Protein AF-D3AUX4-F1 (afdb_monomer_lite)

Radius of gyration: 23.02 Å; chains: 1; bounding box: 60×46×46 Å

Secondary structure (DSSP, 8-state):
----TTSTTS-HHHHHHHHHHHHHHHHGGGS-----TT--HHHHHHHHHHHHHH-S-EE----HHHHHHTT--SSSHHHHHHHHHHHHHH----HHHHTT---SSHHHHHHHHHHHHIIIIIS-PPPHHHHHHHHHHTTS-EE-

Structure (mmCIF, N/CA/C/O backbone):
data_AF-D3AUX4-F1
#
_entry.id   AF-D3AUX4-F1
#
loop_
_atom_site.group_PDB
_atom_site.id
_atom_site.type_symbol
_atom_site.label_atom_id
_atom_site.label_alt_id
_atom_site.label_comp_id
_atom_site.label_asym_id
_atom_site.label_entity_id
_atom_site.label_seq_id
_atom_site.pdbx_PDB_ins_code
_atom_site.Cartn_x
_atom_site.Cartn_y
_atom_site.Cartn_z
_atom_site.occupancy
_atom_site.B_iso_or_equiv
_atom_site.auth_seq_id
_atom_site.auth_comp_id
_atom_site.auth_asym_id
_atom_site.auth_atom_id
_atom_site.pdbx_PDB_model_num
ATOM 1 N N . MET A 1 1 ? 23.039 -23.374 -16.461 1.00 44.47 1 MET A N 1
ATOM 2 C CA . MET A 1 1 ? 23.792 -24.455 -15.786 1.00 44.47 1 MET A CA 1
ATOM 3 C C . MET A 1 1 ? 24.933 -24.906 -16.696 1.00 44.47 1 MET A C 1
ATOM 5 O O . MET A 1 1 ? 24.665 -25.596 -17.667 1.00 44.47 1 MET A O 1
ATOM 9 N N . ARG A 1 2 ? 26.161 -24.431 -16.438 1.00 31.84 2 ARG A N 1
ATOM 10 C CA . ARG A 1 2 ? 27.471 -25.007 -16.825 1.00 31.84 2 ARG A CA 1
ATOM 11 C C . ARG A 1 2 ? 28.546 -24.001 -16.405 1.00 31.84 2 ARG A C 1
ATOM 13 O O . ARG A 1 2 ? 28.785 -23.019 -17.094 1.00 31.84 2 ARG A O 1
ATOM 20 N N . ILE A 1 3 ? 29.119 -24.210 -15.224 1.00 37.72 3 ILE A N 1
ATOM 21 C CA . ILE A 1 3 ? 30.276 -23.448 -14.742 1.00 37.72 3 ILE A CA 1
ATOM 22 C C . ILE A 1 3 ? 31.496 -24.012 -15.489 1.00 37.72 3 ILE A C 1
ATOM 24 O O . ILE A 1 3 ? 31.697 -25.229 -15.436 1.00 37.72 3 ILE A O 1
ATOM 28 N N . PRO A 1 4 ? 32.283 -23.200 -16.218 1.00 35.44 4 PRO A N 1
ATOM 29 C CA . PRO A 1 4 ? 33.513 -23.685 -16.823 1.00 35.44 4 PRO A CA 1
ATOM 30 C C . PRO A 1 4 ? 34.485 -24.098 -15.712 1.00 35.44 4 PRO A C 1
ATOM 32 O O . PRO A 1 4 ? 34.673 -23.384 -14.727 1.00 35.44 4 PRO A O 1
ATOM 35 N N . LEU A 1 5 ? 35.083 -25.278 -15.876 1.00 38.16 5 LEU A N 1
ATOM 36 C CA . LEU A 1 5 ? 35.904 -26.015 -14.906 1.00 38.16 5 LEU A CA 1
ATOM 37 C C . LEU A 1 5 ? 37.248 -25.338 -14.534 1.00 38.16 5 LEU A C 1
ATOM 39 O O . LEU A 1 5 ? 38.189 -26.014 -14.136 1.00 38.16 5 LEU A O 1
ATOM 43 N N . PHE A 1 6 ? 37.369 -24.015 -14.667 1.00 36.25 6 PHE A N 1
ATOM 44 C CA . PHE A 1 6 ? 38.632 -23.287 -14.499 1.00 36.25 6 PHE A CA 1
ATOM 45 C C . PHE A 1 6 ? 38.825 -22.650 -13.110 1.00 36.25 6 PHE A C 1
ATOM 47 O O . PHE A 1 6 ? 39.925 -22.214 -12.786 1.00 36.25 6 PHE A O 1
ATOM 54 N N . CYS A 1 7 ? 37.800 -22.626 -12.248 1.00 39.03 7 CYS A N 1
ATOM 55 C CA . CYS A 1 7 ? 37.866 -21.921 -10.954 1.00 39.03 7 CYS A CA 1
ATOM 56 C C . CYS A 1 7 ? 38.275 -22.780 -9.738 1.00 39.03 7 CYS A C 1
ATOM 58 O O . CYS A 1 7 ? 38.400 -22.247 -8.633 1.00 39.03 7 CYS A O 1
ATOM 60 N N . ALA A 1 8 ? 38.496 -24.088 -9.901 1.00 41.88 8 ALA A N 1
ATOM 61 C CA . ALA A 1 8 ? 38.708 -25.010 -8.776 1.00 41.88 8 ALA A CA 1
ATOM 62 C C . ALA A 1 8 ? 40.117 -24.966 -8.137 1.00 41.88 8 ALA A C 1
ATOM 64 O O . ALA A 1 8 ? 40.323 -25.604 -7.110 1.00 41.88 8 ALA A O 1
ATOM 65 N N . PHE A 1 9 ? 41.072 -24.212 -8.699 1.00 42.97 9 PHE A N 1
ATOM 66 C CA . PHE A 1 9 ? 42.478 -24.214 -8.251 1.00 42.97 9 PHE A CA 1
ATOM 67 C C . PHE A 1 9 ? 43.021 -22.850 -7.794 1.00 42.97 9 PHE A C 1
ATOM 69 O O . PHE A 1 9 ? 44.218 -22.710 -7.548 1.00 42.97 9 PHE A O 1
ATOM 76 N N . LEU A 1 10 ? 42.167 -21.832 -7.649 1.00 42.53 10 LEU A N 1
ATOM 77 C CA . LEU A 1 10 ? 42.595 -20.527 -7.138 1.00 42.53 10 LEU A CA 1
ATOM 78 C C . LEU A 1 10 ? 42.641 -20.524 -5.597 1.00 42.53 10 LEU A C 1
ATOM 80 O O . LEU A 1 10 ? 41.697 -21.001 -4.965 1.00 42.53 10 LEU A O 1
ATOM 84 N N . PRO A 1 11 ? 43.695 -19.960 -4.971 1.00 45.06 11 PRO A N 1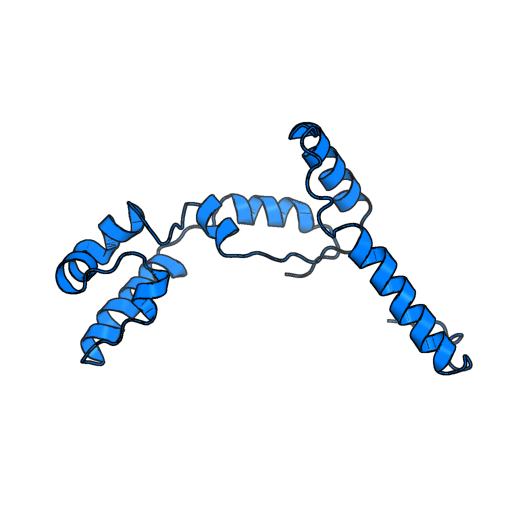
ATOM 85 C CA . PRO A 1 11 ? 43.792 -19.831 -3.517 1.00 45.06 11 PRO A CA 1
ATOM 86 C C . PRO A 1 11 ? 42.549 -19.150 -2.929 1.00 45.06 11 PRO A C 1
ATOM 88 O O . PRO A 1 11 ? 42.049 -18.184 -3.505 1.00 45.06 11 PRO A O 1
ATOM 91 N N . TRP A 1 12 ? 42.089 -19.579 -1.747 1.00 37.62 12 TRP A N 1
ATOM 92 C CA . TRP A 1 12 ? 40.846 -19.088 -1.117 1.00 37.62 12 TRP A CA 1
ATOM 93 C C . TRP A 1 12 ? 40.753 -17.546 -1.031 1.00 37.62 12 TRP A C 1
ATOM 95 O O . TRP A 1 12 ? 39.674 -16.965 -1.150 1.00 37.62 12 TRP A O 1
ATOM 105 N N . ARG A 1 13 ? 41.899 -16.861 -0.897 1.00 40.50 13 ARG A N 1
ATOM 106 C CA . ARG A 1 13 ? 42.001 -15.390 -0.894 1.00 40.50 13 ARG A CA 1
ATOM 107 C C . ARG A 1 13 ? 41.617 -14.745 -2.235 1.00 40.50 13 ARG A C 1
ATOM 109 O O . ARG A 1 13 ? 41.018 -13.677 -2.228 1.00 40.50 13 ARG A O 1
ATOM 116 N N . LEU A 1 14 ? 41.911 -15.394 -3.363 1.00 42.16 14 LEU A N 1
ATOM 117 C CA . LEU A 1 14 ? 41.552 -14.935 -4.713 1.00 42.16 14 LEU A CA 1
ATOM 118 C C . LEU A 1 14 ? 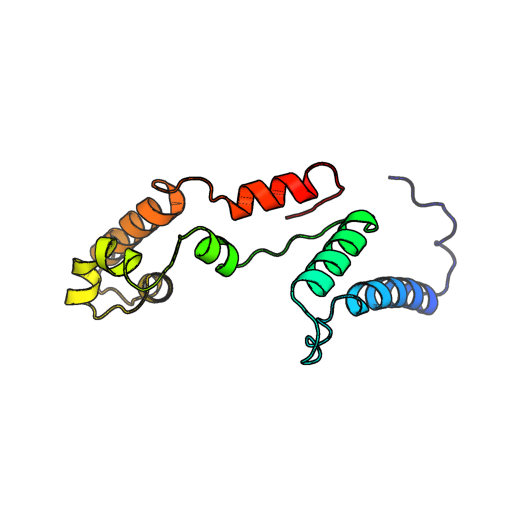40.094 -15.251 -5.064 1.00 42.16 14 LEU A C 1
ATOM 120 O O . LEU A 1 14 ? 39.433 -14.428 -5.690 1.00 42.16 14 LEU A O 1
ATOM 124 N N . GLN A 1 15 ? 39.556 -16.380 -4.592 1.00 41.91 15 GLN A N 1
ATOM 125 C CA . GLN A 1 15 ? 38.122 -16.675 -4.725 1.00 41.91 15 GLN A CA 1
ATOM 126 C C . GLN A 1 15 ? 37.263 -15.633 -3.989 1.00 41.91 15 GLN A C 1
ATOM 128 O O . GLN A 1 15 ? 36.252 -15.176 -4.519 1.00 41.91 15 GLN A O 1
ATOM 133 N N . ARG A 1 16 ? 37.705 -15.184 -2.804 1.00 32.06 16 ARG A N 1
ATOM 134 C CA . ARG A 1 16 ? 37.048 -14.099 -2.060 1.00 32.06 16 ARG A CA 1
ATOM 135 C C . ARG A 1 16 ? 37.166 -12.747 -2.771 1.00 32.06 16 ARG A C 1
ATOM 137 O O . ARG A 1 16 ? 36.205 -11.986 -2.762 1.00 32.06 16 ARG A O 1
ATOM 144 N N . PHE A 1 17 ? 38.300 -12.487 -3.428 1.00 33.78 17 PHE A N 1
ATOM 145 C CA . PHE A 1 17 ? 38.526 -11.262 -4.194 1.00 33.78 17 PHE A CA 1
ATOM 146 C C . PHE A 1 17 ? 37.595 -11.164 -5.406 1.00 33.78 17 PHE A C 1
ATOM 148 O O . PHE A 1 17 ? 36.980 -10.122 -5.581 1.00 33.78 17 PHE A O 1
ATOM 155 N N . ILE A 1 18 ? 37.415 -12.243 -6.178 1.00 40.69 18 ILE A N 1
ATOM 156 C CA . ILE A 1 18 ? 36.537 -12.274 -7.365 1.00 40.69 18 ILE A CA 1
ATOM 157 C C . ILE A 1 18 ? 35.057 -12.109 -6.978 1.00 40.69 18 ILE A C 1
ATOM 159 O O . ILE A 1 18 ? 34.322 -11.377 -7.635 1.00 40.69 18 ILE A O 1
ATOM 163 N N . ILE A 1 19 ? 34.622 -12.731 -5.875 1.00 43.56 19 ILE A N 1
ATOM 164 C CA . ILE A 1 19 ? 33.244 -12.584 -5.375 1.00 43.56 19 ILE A CA 1
ATOM 165 C C . ILE A 1 19 ? 33.007 -11.170 -4.814 1.00 43.56 19 ILE A C 1
ATOM 167 O O . ILE A 1 19 ? 31.935 -10.604 -5.016 1.00 43.56 19 ILE A O 1
ATOM 171 N N . GLN A 1 20 ? 34.000 -10.573 -4.143 1.00 37.28 20 GLN A N 1
ATOM 172 C CA . GLN A 1 20 ? 33.884 -9.212 -3.608 1.00 37.28 20 GLN A CA 1
ATOM 173 C C . GLN A 1 20 ? 33.947 -8.136 -4.697 1.00 37.28 20 GLN A C 1
ATOM 175 O O . GLN A 1 20 ? 33.104 -7.246 -4.683 1.00 37.28 20 GLN A O 1
ATOM 180 N N . THR A 1 21 ? 34.855 -8.236 -5.673 1.00 41.03 21 THR A N 1
ATOM 181 C CA . THR A 1 21 ? 34.968 -7.237 -6.756 1.00 41.03 21 THR A CA 1
ATOM 182 C C . THR A 1 21 ? 33.749 -7.234 -7.674 1.00 41.03 21 THR A C 1
ATOM 184 O O . THR A 1 21 ? 33.223 -6.160 -7.950 1.00 41.03 21 THR A O 1
ATOM 187 N N . GLY A 1 22 ? 33.217 -8.404 -8.054 1.00 38.47 22 GLY A N 1
ATOM 188 C CA . GLY A 1 22 ? 32.012 -8.478 -8.892 1.00 38.47 22 GLY A CA 1
ATOM 189 C C . GLY A 1 22 ? 30.745 -7.951 -8.204 1.00 38.47 22 GLY A C 1
ATOM 190 O O . GLY A 1 22 ? 29.901 -7.328 -8.844 1.00 38.47 22 GLY A O 1
ATOM 191 N N . ALA A 1 23 ? 30.620 -8.139 -6.886 1.00 41.22 23 ALA A N 1
ATOM 192 C CA . ALA A 1 23 ? 29.509 -7.584 -6.113 1.00 41.22 23 ALA A CA 1
ATOM 193 C C . ALA A 1 23 ? 29.686 -6.081 -5.828 1.00 41.22 23 ALA A C 1
ATOM 195 O O . ALA A 1 23 ? 28.708 -5.335 -5.827 1.00 41.22 23 ALA A O 1
ATOM 196 N N . GLN A 1 24 ? 30.919 -5.615 -5.607 1.00 33.09 24 GLN A N 1
ATOM 197 C CA . GLN A 1 24 ? 31.198 -4.208 -5.307 1.00 33.09 24 GLN A CA 1
ATOM 198 C C . GLN A 1 24 ? 31.086 -3.302 -6.537 1.00 33.09 24 GLN A C 1
ATOM 200 O O . GLN A 1 24 ? 30.567 -2.198 -6.392 1.00 33.09 24 GLN A O 1
ATOM 205 N N . GLU A 1 25 ? 31.465 -3.756 -7.736 1.00 33.78 25 GLU A N 1
ATOM 206 C CA . GLU A 1 25 ? 31.275 -2.968 -8.968 1.00 33.78 25 GLU A CA 1
ATOM 207 C C . GLU A 1 25 ? 29.798 -2.824 -9.370 1.00 33.78 25 GLU A C 1
ATOM 209 O O . GLU A 1 25 ? 29.408 -1.813 -9.955 1.00 33.78 25 GLU A O 1
ATOM 214 N N . PHE A 1 26 ? 28.950 -3.801 -9.031 1.00 33.06 26 PHE A N 1
ATOM 215 C CA . PHE A 1 26 ? 27.525 -3.746 -9.367 1.00 33.06 26 PHE A CA 1
ATOM 216 C C . PHE A 1 26 ? 26.710 -2.952 -8.335 1.00 33.06 26 PHE A C 1
ATOM 218 O O . PHE A 1 26 ? 25.836 -2.167 -8.701 1.00 33.06 26 PHE A O 1
ATOM 225 N N . VAL A 1 27 ? 27.038 -3.085 -7.044 1.00 37.12 27 VAL A N 1
ATOM 226 C CA . VAL A 1 27 ? 26.396 -2.309 -5.969 1.00 37.12 27 VAL A CA 1
ATOM 227 C C . VAL A 1 27 ? 26.798 -0.828 -6.025 1.00 37.12 27 VAL A C 1
ATOM 229 O O . VAL A 1 27 ? 25.993 0.028 -5.661 1.00 37.12 27 VAL A O 1
ATOM 232 N N . SER A 1 28 ? 27.986 -0.479 -6.542 1.00 35.41 28 SER A N 1
ATOM 233 C CA . SER A 1 28 ? 28.407 0.928 -6.613 1.00 35.41 28 SER A CA 1
ATOM 234 C C . SER A 1 28 ? 27.651 1.758 -7.653 1.00 35.41 28 SER A C 1
ATOM 236 O O . SER A 1 28 ? 27.597 2.975 -7.505 1.00 35.41 28 SER A O 1
ATOM 238 N N . LYS A 1 29 ? 27.052 1.145 -8.685 1.00 41.12 29 LYS A N 1
ATOM 239 C CA . LYS A 1 29 ? 26.326 1.893 -9.729 1.00 41.12 29 LYS A CA 1
ATOM 240 C C . LYS A 1 29 ? 24.959 2.416 -9.280 1.00 41.12 29 LYS A C 1
ATOM 242 O O . LYS A 1 29 ? 24.429 3.314 -9.923 1.00 41.12 29 LYS A O 1
ATOM 247 N N . ILE A 1 30 ? 24.394 1.882 -8.192 1.00 46.03 30 ILE A N 1
ATOM 248 C CA . ILE A 1 30 ? 23.117 2.345 -7.621 1.00 46.03 30 ILE A CA 1
ATOM 249 C C . ILE A 1 30 ? 23.193 2.402 -6.086 1.00 46.03 30 ILE A C 1
ATOM 251 O O . ILE A 1 30 ? 22.224 2.143 -5.377 1.00 46.03 30 ILE A O 1
ATOM 255 N N . SER A 1 31 ? 24.327 2.829 -5.530 1.00 34.91 31 SER A N 1
ATOM 256 C CA . SER A 1 31 ? 24.157 3.797 -4.451 1.00 34.91 31 SER A CA 1
ATOM 257 C C . SER A 1 31 ? 23.691 5.029 -5.190 1.00 34.91 31 SER A C 1
ATOM 259 O O . SER A 1 31 ? 24.459 5.533 -6.002 1.00 34.91 31 SER A O 1
ATOM 261 N N . CYS A 1 32 ? 22.416 5.395 -5.025 1.00 41.38 32 CYS A N 1
ATOM 262 C CA . CYS A 1 32 ? 21.866 6.670 -5.461 1.00 41.38 32 CYS A CA 1
ATOM 263 C C . CYS A 1 32 ? 22.991 7.697 -5.336 1.00 41.38 32 CYS A C 1
ATOM 265 O O . CYS A 1 32 ? 23.343 8.084 -4.215 1.00 41.38 32 CYS A O 1
ATOM 267 N N . GLU A 1 33 ? 23.630 8.060 -6.458 1.00 38.88 33 GLU A N 1
ATOM 268 C CA . GLU A 1 33 ? 24.316 9.332 -6.527 1.00 38.88 33 GLU A CA 1
ATOM 269 C C . GLU A 1 33 ? 23.212 10.255 -6.070 1.00 38.88 33 GLU A C 1
ATOM 271 O O . GLU A 1 33 ? 22.195 10.364 -6.756 1.00 38.88 33 GLU A O 1
ATOM 276 N N . LYS A 1 34 ? 23.317 10.749 -4.825 1.00 39.47 34 LYS A N 1
ATOM 277 C CA . LYS A 1 34 ? 22.446 11.797 -4.312 1.00 39.47 34 LYS A CA 1
ATOM 278 C C . LYS A 1 34 ? 22.268 12.703 -5.500 1.00 39.47 34 LYS A C 1
ATOM 280 O O . LYS A 1 34 ? 23.299 13.227 -5.924 1.00 39.47 34 LYS A O 1
ATOM 285 N N . ALA A 1 35 ? 21.054 12.772 -6.056 1.00 43.03 35 ALA A N 1
ATOM 286 C CA . ALA A 1 35 ? 20.777 13.607 -7.210 1.00 43.03 35 ALA A CA 1
ATOM 287 C C . ALA A 1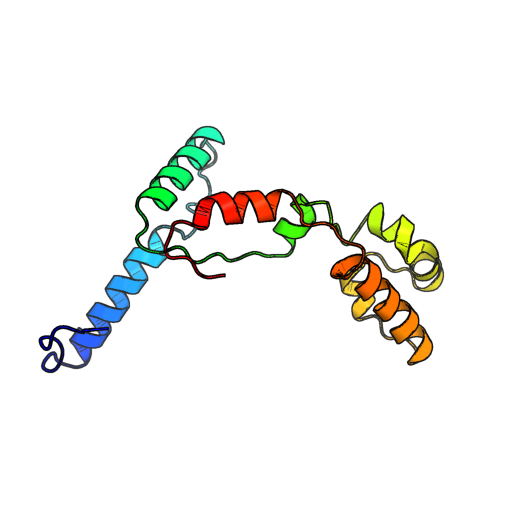 35 ? 21.471 14.926 -6.900 1.00 43.03 35 ALA A C 1
ATOM 289 O O . ALA A 1 35 ? 21.125 15.586 -5.909 1.00 43.03 35 ALA A O 1
ATOM 290 N N . LYS A 1 36 ? 22.589 15.192 -7.588 1.00 45.53 36 LYS A N 1
ATOM 291 C CA . LYS A 1 36 ? 23.350 16.402 -7.322 1.00 45.53 36 LYS A CA 1
ATOM 292 C C . LYS A 1 36 ? 22.344 17.472 -7.686 1.00 45.53 36 LYS A C 1
ATOM 294 O O . LYS A 1 36 ? 21.781 17.405 -8.774 1.00 45.53 36 LYS A O 1
ATOM 299 N N . GLY A 1 37 ? 22.000 18.343 -6.737 1.00 42.53 37 GLY A N 1
ATOM 300 C CA . GLY A 1 37 ? 20.962 19.348 -6.956 1.00 42.53 37 GLY A CA 1
ATOM 301 C C . GLY A 1 37 ? 21.277 20.095 -8.250 1.00 42.53 37 GLY A C 1
ATOM 302 O O . GLY A 1 37 ? 22.238 20.857 -8.279 1.00 42.53 37 GLY A O 1
ATOM 303 N N . GLY A 1 38 ? 20.552 19.776 -9.327 1.00 54.94 38 GLY A N 1
ATOM 304 C CA . GLY A 1 38 ? 20.951 20.139 -10.686 1.00 54.94 38 GLY A CA 1
ATOM 305 C C . GLY A 1 38 ? 20.380 19.253 -11.800 1.00 54.94 38 GLY A C 1
ATOM 306 O O . GLY A 1 38 ? 20.013 19.802 -12.833 1.00 54.94 38 GLY A O 1
ATOM 307 N N . ASP A 1 39 ? 20.241 17.938 -11.604 1.00 61.06 39 ASP A N 1
ATOM 308 C CA . ASP A 1 39 ? 19.807 17.049 -12.699 1.00 61.06 39 ASP A CA 1
ATOM 309 C C . ASP A 1 39 ? 18.295 17.145 -12.966 1.00 61.06 39 ASP A C 1
ATOM 311 O O . ASP A 1 39 ? 17.459 17.074 -12.056 1.00 61.06 39 ASP A O 1
ATOM 315 N N . THR A 1 40 ? 17.921 17.303 -14.236 1.00 79.56 40 THR A N 1
ATOM 316 C CA . THR A 1 40 ? 16.519 17.384 -14.656 1.00 79.56 40 THR A CA 1
ATOM 317 C C . THR A 1 40 ? 15.863 15.998 -14.647 1.00 79.56 40 THR A C 1
ATOM 319 O O . THR A 1 40 ? 16.492 14.981 -14.932 1.00 79.56 40 THR A O 1
ATOM 322 N N . MET A 1 41 ? 14.551 15.931 -14.384 1.00 82.06 41 MET A N 1
ATOM 323 C CA . MET A 1 41 ? 13.784 14.668 -14.389 1.00 82.06 41 MET A CA 1
ATOM 324 C C . MET A 1 41 ? 14.004 13.838 -15.672 1.00 82.06 41 MET A C 1
ATOM 326 O O . MET A 1 41 ? 14.044 12.608 -15.628 1.00 82.06 41 MET A O 1
ATOM 330 N N . ASN A 1 42 ? 14.170 14.505 -16.817 1.00 83.44 42 ASN A N 1
ATOM 331 C CA . ASN A 1 42 ? 14.375 13.850 -18.108 1.00 83.44 42 ASN A CA 1
ATOM 332 C C . ASN A 1 42 ? 15.746 13.171 -18.225 1.00 83.44 42 ASN A C 1
ATOM 334 O O . ASN A 1 42 ? 15.836 12.098 -18.824 1.00 83.44 42 ASN A O 1
ATOM 338 N N . GLU A 1 43 ? 16.793 13.754 -17.643 1.00 87.44 43 GLU A N 1
ATOM 339 C CA . GLU A 1 43 ? 18.138 13.169 -17.633 1.00 87.44 43 GLU A CA 1
ATOM 340 C C . GLU A 1 43 ? 18.162 11.903 -16.774 1.00 87.44 43 GLU A C 1
ATOM 342 O O . GLU A 1 43 ? 18.605 10.852 -17.242 1.00 87.44 43 GLU A O 1
ATOM 347 N N . THR A 1 44 ? 17.555 11.954 -15.584 1.00 90.12 44 THR A N 1
ATOM 348 C CA . THR A 1 44 ? 17.407 10.787 -14.701 1.00 90.12 44 THR A CA 1
ATOM 349 C C . THR A 1 44 ? 16.633 9.658 -15.382 1.00 90.12 44 THR A C 1
ATOM 351 O O . THR A 1 44 ? 17.055 8.501 -15.355 1.00 90.12 44 THR A O 1
ATOM 354 N N . LEU A 1 45 ? 15.518 9.972 -16.051 1.00 89.69 45 LEU A N 1
ATOM 355 C CA . LEU A 1 45 ? 14.736 8.972 -16.785 1.00 89.69 45 LEU A CA 1
ATOM 356 C C . LEU A 1 45 ? 15.519 8.356 -17.951 1.00 89.69 45 LEU A C 1
ATOM 358 O O . LEU A 1 45 ? 15.396 7.156 -18.204 1.00 89.69 45 LEU A O 1
ATOM 362 N N . SER A 1 46 ? 16.316 9.157 -18.659 1.00 91.12 46 SER A N 1
ATOM 363 C CA . SER A 1 46 ? 17.178 8.674 -19.740 1.00 91.12 46 SER A CA 1
ATOM 364 C C . SER A 1 46 ? 18.240 7.705 -19.213 1.00 91.12 46 SER A C 1
ATOM 366 O O . SER A 1 46 ? 18.376 6.597 -19.735 1.00 91.12 46 SER A O 1
ATOM 368 N N . ALA A 1 47 ? 18.919 8.067 -18.120 1.00 91.56 47 ALA A N 1
ATOM 369 C CA . ALA A 1 47 ? 19.926 7.224 -17.483 1.00 91.56 47 ALA A CA 1
ATOM 370 C C . ALA A 1 47 ? 19.341 5.878 -17.026 1.00 91.56 47 ALA A C 1
ATOM 372 O O . ALA A 1 47 ? 19.883 4.821 -17.352 1.00 91.56 47 ALA A O 1
ATOM 373 N N . VAL A 1 48 ? 18.183 5.898 -16.354 1.00 92.12 48 VAL A N 1
ATOM 374 C CA . VAL A 1 48 ? 17.491 4.676 -15.912 1.00 92.12 48 VAL A CA 1
ATOM 375 C C . VAL A 1 48 ? 17.114 3.785 -17.097 1.00 92.12 48 VAL A C 1
ATOM 377 O O . VAL A 1 48 ? 17.284 2.570 -17.025 1.00 92.12 48 VAL A O 1
ATOM 380 N N . ARG A 1 49 ? 16.643 4.358 -18.212 1.00 91.81 49 ARG A N 1
ATOM 381 C CA . ARG A 1 49 ? 16.323 3.581 -19.423 1.00 91.81 49 ARG A CA 1
ATOM 382 C C . ARG A 1 49 ? 17.552 2.902 -20.011 1.00 91.81 49 ARG A C 1
ATOM 384 O O . ARG A 1 49 ? 17.457 1.741 -20.401 1.00 91.81 49 ARG A O 1
ATOM 391 N N . THR A 1 50 ? 18.681 3.600 -20.086 1.00 93.75 50 THR A N 1
ATOM 392 C CA . THR A 1 50 ? 19.934 3.021 -20.587 1.00 93.75 50 THR A CA 1
ATOM 393 C C . THR A 1 50 ? 20.395 1.878 -19.690 1.00 93.75 50 THR A C 1
ATOM 395 O O . THR A 1 50 ? 20.595 0.770 -20.182 1.00 93.75 50 THR A O 1
ATOM 398 N N . LEU A 1 51 ? 20.426 2.092 -18.371 1.00 93.88 51 LEU A N 1
ATOM 399 C CA . LEU A 1 51 ? 20.801 1.059 -17.401 1.00 93.88 51 LEU A CA 1
ATOM 400 C C . LEU A 1 51 ? 19.886 -0.167 -17.479 1.00 93.88 51 LEU A C 1
ATOM 402 O O . LEU A 1 51 ? 20.370 -1.295 -17.533 1.00 93.88 51 LEU A O 1
ATOM 406 N N . LEU A 1 52 ? 18.568 0.038 -17.560 1.00 93.31 52 LEU A N 1
ATOM 407 C CA . LEU A 1 52 ? 17.612 -1.057 -17.726 1.00 93.31 52 LEU A CA 1
ATOM 408 C C . LEU A 1 52 ? 17.816 -1.817 -19.038 1.00 93.31 52 LEU A C 1
ATOM 410 O O . LEU A 1 52 ? 17.574 -3.019 -19.063 1.00 93.31 52 LEU A O 1
ATOM 414 N N . ARG A 1 53 ? 18.235 -1.145 -20.121 1.00 92.50 53 ARG A N 1
ATOM 415 C CA . ARG A 1 53 ? 18.491 -1.772 -21.429 1.00 92.50 53 ARG A CA 1
ATOM 416 C C . ARG A 1 53 ? 19.797 -2.550 -21.478 1.00 92.50 53 ARG A C 1
ATOM 418 O O . ARG A 1 53 ? 19.836 -3.554 -22.186 1.00 92.50 53 ARG A O 1
ATOM 425 N N . GLU A 1 54 ? 20.817 -2.118 -20.752 1.00 95.25 54 GLU A N 1
ATOM 426 C CA . GLU A 1 54 ? 22.144 -2.744 -20.733 1.00 95.25 54 GLU A CA 1
ATOM 427 C C . GLU A 1 54 ? 22.275 -3.841 -19.671 1.00 95.25 54 GLU A C 1
ATOM 429 O O . GLU A 1 54 ? 23.115 -4.725 -19.808 1.00 95.25 54 GLU A O 1
ATOM 434 N N . ALA A 1 55 ? 21.436 -3.818 -18.631 1.00 95.12 55 ALA A N 1
ATOM 435 C CA . ALA A 1 55 ? 21.482 -4.806 -17.563 1.00 95.12 55 ALA A CA 1
ATOM 436 C C . ALA A 1 55 ? 21.207 -6.232 -18.073 1.00 95.12 55 ALA A C 1
ATOM 438 O O . ALA A 1 55 ? 20.190 -6.486 -18.733 1.00 95.12 55 ALA A O 1
ATOM 439 N N . GLU A 1 56 ? 22.086 -7.163 -17.688 1.00 96.44 56 GLU A N 1
ATOM 440 C CA . GLU A 1 56 ? 21.940 -8.605 -17.935 1.00 96.44 56 GLU A CA 1
ATOM 441 C C . GLU A 1 56 ? 20.783 -9.216 -17.129 1.00 96.44 56 GLU A C 1
ATOM 443 O O . GLU A 1 56 ? 20.112 -10.138 -17.595 1.00 96.44 56 GLU A O 1
ATOM 448 N N . ALA A 1 57 ? 20.536 -8.689 -15.925 1.00 95.19 57 ALA A N 1
ATOM 449 C CA . ALA A 1 57 ? 19.428 -9.070 -15.059 1.00 95.19 57 ALA A CA 1
ATOM 450 C C . ALA A 1 57 ? 18.921 -7.878 -14.231 1.00 95.19 57 ALA A C 1
ATOM 452 O O . ALA A 1 57 ? 19.670 -6.941 -13.953 1.00 95.19 57 ALA A O 1
ATOM 453 N N . VAL A 1 58 ? 17.650 -7.924 -13.820 1.00 95.38 58 VAL A N 1
ATOM 454 C CA . VAL A 1 58 ? 16.982 -6.867 -13.043 1.00 95.38 58 VAL A CA 1
ATOM 455 C C . VAL A 1 58 ? 16.396 -7.448 -11.756 1.00 95.38 58 VAL A C 1
ATOM 457 O O . VAL A 1 58 ? 15.563 -8.347 -11.800 1.00 95.38 58 VAL A O 1
ATOM 460 N N . VAL A 1 59 ? 16.788 -6.907 -10.602 1.00 96.06 59 VAL A N 1
ATOM 461 C CA . VAL A 1 59 ? 16.155 -7.217 -9.310 1.00 96.06 59 VAL A CA 1
ATOM 462 C C . VAL A 1 59 ? 15.265 -6.047 -8.918 1.00 96.06 59 VAL A C 1
ATOM 464 O O . VAL A 1 59 ? 15.728 -4.909 -8.839 1.00 96.06 59 VAL A O 1
ATOM 467 N N . VAL A 1 60 ? 13.985 -6.320 -8.692 1.00 94.56 60 VAL A N 1
ATOM 468 C CA . VAL A 1 60 ? 12.972 -5.296 -8.454 1.00 94.56 60 VAL A CA 1
ATOM 469 C C . VAL A 1 60 ? 12.571 -5.282 -6.983 1.00 94.56 60 VAL A C 1
ATOM 471 O O . VAL A 1 60 ? 11.814 -6.127 -6.527 1.00 94.56 60 VAL A O 1
ATOM 474 N N . GLY A 1 61 ? 13.032 -4.272 -6.244 1.00 95.31 61 GLY A N 1
ATOM 475 C CA . GLY A 1 61 ? 12.544 -3.985 -4.894 1.00 95.31 61 GLY A CA 1
ATOM 476 C C . GLY A 1 61 ? 11.373 -3.002 -4.924 1.00 95.31 61 GLY A C 1
ATOM 477 O O . GLY A 1 61 ? 11.546 -1.854 -5.331 1.00 95.31 61 GLY A O 1
ATOM 478 N N . ALA A 1 62 ? 10.190 -3.423 -4.470 1.00 93.31 62 ALA A N 1
ATOM 479 C CA . ALA A 1 62 ? 9.001 -2.573 -4.395 1.00 93.31 62 ALA A CA 1
ATOM 480 C C . ALA A 1 62 ? 8.492 -2.437 -2.951 1.00 93.31 62 ALA A C 1
ATOM 482 O O . ALA A 1 62 ? 8.153 -3.422 -2.302 1.00 93.31 62 ALA A O 1
ATOM 483 N N . GLY A 1 63 ? 8.418 -1.197 -2.458 1.00 94.06 63 GLY A N 1
ATOM 484 C CA . GLY A 1 63 ? 7.845 -0.868 -1.148 1.00 94.06 63 GLY A CA 1
ATOM 485 C C . GLY A 1 63 ? 6.421 -0.306 -1.229 1.00 94.06 63 GLY A C 1
ATOM 486 O O . GLY A 1 63 ? 5.839 -0.173 -2.308 1.00 94.06 63 GLY A O 1
ATOM 487 N N . SER A 1 64 ? 5.883 0.116 -0.080 1.00 92.81 64 SER A N 1
ATOM 488 C CA . SER A 1 64 ? 4.536 0.707 0.042 1.00 92.81 64 SER A CA 1
ATOM 489 C C . SER A 1 64 ? 4.326 1.963 -0.813 1.00 92.81 64 SER A C 1
ATOM 491 O O . SER A 1 64 ? 3.199 2.252 -1.212 1.00 92.81 64 SER A O 1
ATOM 493 N N . GLY A 1 65 ? 5.402 2.680 -1.157 1.00 94.81 65 GLY A N 1
ATOM 494 C CA . GLY A 1 65 ? 5.357 3.824 -2.069 1.00 94.81 65 GLY A CA 1
ATOM 495 C C . GLY A 1 65 ? 4.801 3.479 -3.456 1.00 94.81 65 GLY A C 1
ATOM 496 O O . GLY A 1 65 ? 4.108 4.300 -4.051 1.00 94.81 65 GLY A O 1
ATOM 497 N N . MET A 1 66 ? 5.017 2.252 -3.945 1.00 94.69 66 MET A N 1
ATOM 498 C CA . MET A 1 66 ? 4.443 1.796 -5.217 1.00 94.69 66 MET A CA 1
ATOM 499 C C . MET A 1 66 ? 2.920 1.650 -5.124 1.00 94.69 66 MET A C 1
ATOM 501 O O . MET A 1 66 ? 2.197 2.104 -6.011 1.00 94.69 66 MET A O 1
ATOM 505 N N . SER A 1 67 ? 2.426 1.094 -4.014 1.00 94.75 67 SER A N 1
ATOM 506 C CA . SER A 1 67 ? 0.992 1.010 -3.721 1.00 94.75 67 SER A CA 1
ATOM 507 C C . SER A 1 67 ? 0.376 2.402 -3.568 1.00 94.75 67 SER A C 1
ATOM 509 O O . SER A 1 67 ? -0.697 2.670 -4.106 1.00 94.75 67 SER A O 1
ATOM 511 N N . ALA A 1 68 ? 1.068 3.319 -2.885 1.00 95.06 68 ALA A N 1
ATOM 512 C CA . ALA A 1 68 ? 0.617 4.697 -2.713 1.00 95.06 68 ALA A CA 1
ATOM 513 C C . ALA A 1 68 ? 0.522 5.441 -4.056 1.00 95.06 68 ALA A C 1
ATOM 515 O O . ALA A 1 68 ? -0.478 6.108 -4.309 1.00 95.06 68 ALA A O 1
ATOM 516 N N . ALA A 1 69 ? 1.498 5.256 -4.954 1.00 94.62 69 ALA A N 1
ATOM 517 C CA . ALA A 1 69 ? 1.448 5.780 -6.321 1.00 94.62 69 ALA A CA 1
ATOM 518 C C . ALA A 1 69 ? 0.292 5.184 -7.150 1.00 94.62 69 ALA A C 1
ATOM 520 O O . ALA A 1 69 ? -0.188 5.814 -8.089 1.00 94.62 69 ALA A O 1
ATOM 521 N N . ALA A 1 70 ? -0.191 3.991 -6.787 1.00 94.75 70 ALA A N 1
ATOM 522 C CA . ALA A 1 70 ? -1.394 3.380 -7.349 1.00 94.75 70 ALA A CA 1
ATOM 523 C C . ALA A 1 70 ? -2.706 3.842 -6.676 1.00 94.75 70 ALA A C 1
ATOM 525 O O . ALA A 1 70 ? -3.773 3.329 -7.011 1.00 94.75 70 ALA A O 1
ATOM 526 N N . GLY A 1 71 ? -2.651 4.785 -5.728 1.00 93.31 71 GLY A N 1
ATOM 527 C CA . GLY A 1 71 ? -3.813 5.292 -4.990 1.00 93.31 71 GLY A CA 1
ATOM 528 C C . GLY A 1 71 ? -4.216 4.455 -3.771 1.00 93.31 71 GLY A C 1
ATOM 529 O O . GLY A 1 71 ? -5.207 4.763 -3.111 1.00 93.31 71 GLY A O 1
ATOM 530 N N . LEU A 1 72 ? -3.451 3.416 -3.424 1.00 94.31 72 LEU A N 1
ATOM 531 C CA . LEU A 1 72 ? -3.684 2.580 -2.243 1.00 94.31 72 LEU A CA 1
ATOM 532 C C . LEU A 1 72 ? -3.025 3.211 -1.011 1.00 94.31 72 LEU A C 1
ATOM 534 O O . LEU A 1 72 ? -2.112 2.647 -0.408 1.00 94.31 72 LEU A O 1
ATOM 538 N N . THR A 1 73 ? -3.459 4.422 -0.658 1.00 95.38 73 THR A N 1
ATOM 539 C CA . THR A 1 73 ? -2.928 5.137 0.505 1.00 95.38 73 THR A CA 1
ATOM 540 C C . THR A 1 73 ? -3.459 4.541 1.806 1.00 95.38 73 THR A C 1
ATOM 542 O O . THR A 1 73 ? -4.601 4.077 1.892 1.00 95.38 73 THR A O 1
ATOM 545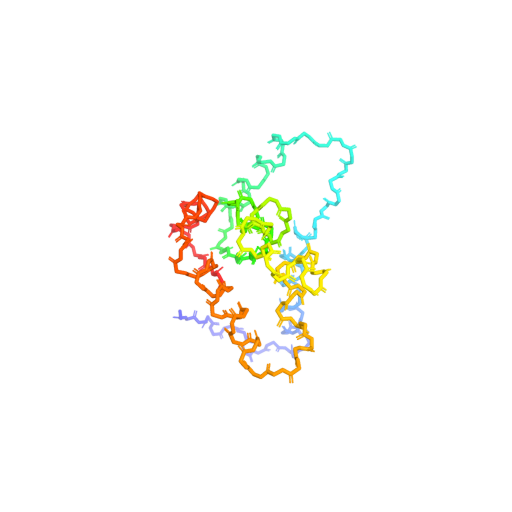 N N . TYR A 1 74 ? -2.605 4.554 2.829 1.00 95.44 74 TYR A N 1
ATOM 546 C CA . TYR A 1 74 ? -2.915 4.044 4.168 1.00 95.44 74 TYR A CA 1
ATOM 547 C C . TYR A 1 74 ? -3.383 5.147 5.125 1.00 95.44 74 TYR A C 1
ATOM 549 O O . TYR A 1 74 ? -3.913 4.850 6.186 1.00 95.44 74 TYR A O 1
ATOM 557 N N . ALA A 1 75 ? -3.239 6.413 4.740 1.00 94.19 75 ALA A N 1
ATOM 558 C CA . ALA A 1 75 ? -3.707 7.566 5.498 1.00 94.19 75 ALA A CA 1
ATOM 559 C C . ALA A 1 75 ? -4.573 8.481 4.621 1.00 94.19 75 ALA A C 1
ATOM 561 O O . ALA A 1 75 ? -4.653 8.321 3.393 1.00 94.19 75 ALA A O 1
ATOM 562 N N . GLY A 1 76 ? -5.208 9.457 5.269 1.00 95.12 76 GLY A N 1
ATOM 563 C CA . GLY A 1 76 ? -6.039 10.464 4.621 1.00 95.12 76 GLY A CA 1
ATOM 564 C C . GLY A 1 76 ? -7.378 9.910 4.142 1.00 95.12 76 GLY A C 1
ATOM 565 O O . GLY A 1 76 ? -7.954 9.011 4.755 1.00 95.12 76 GLY A O 1
ATOM 566 N N . ARG A 1 77 ? -7.889 10.471 3.040 1.00 96.12 77 ARG A N 1
ATOM 567 C CA . ARG A 1 77 ? -9.275 10.284 2.579 1.00 96.12 77 ARG A CA 1
ATOM 568 C C . ARG A 1 77 ? -9.719 8.818 2.524 1.00 96.12 77 ARG A C 1
ATOM 570 O O . ARG A 1 77 ? -10.757 8.486 3.082 1.00 96.12 77 ARG A O 1
ATOM 577 N N . ARG A 1 78 ? -8.915 7.935 1.918 1.00 95.00 78 ARG A N 1
ATOM 578 C CA . ARG A 1 78 ? -9.239 6.502 1.799 1.00 95.00 78 ARG A CA 1
ATOM 579 C C . ARG A 1 78 ? -9.389 5.819 3.161 1.00 95.00 78 ARG A C 1
ATOM 581 O O . ARG A 1 78 ? -10.244 4.956 3.308 1.00 95.00 78 ARG A O 1
ATOM 588 N N . PHE A 1 79 ? -8.570 6.182 4.147 1.00 96.88 79 PHE A N 1
ATOM 589 C CA . PHE A 1 79 ? -8.675 5.618 5.491 1.00 96.88 79 PHE A CA 1
ATOM 590 C C . PHE A 1 79 ? -9.929 6.135 6.207 1.00 96.88 79 PHE A C 1
ATOM 592 O O . PHE A 1 79 ? -10.724 5.324 6.67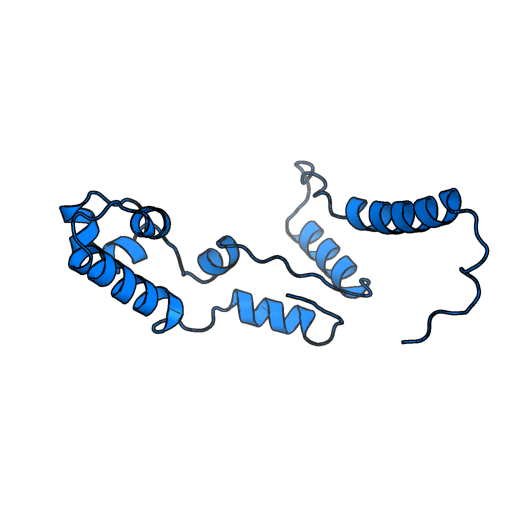8 1.00 96.88 79 PHE A O 1
ATOM 599 N N . HIS A 1 80 ? -10.169 7.452 6.172 1.00 97.00 80 HIS A N 1
ATOM 600 C CA . HIS A 1 80 ? -11.366 8.070 6.756 1.00 97.00 80 HIS A CA 1
ATOM 601 C C . HIS A 1 80 ? -12.673 7.495 6.200 1.00 97.00 80 HIS A C 1
ATOM 603 O O . HIS A 1 80 ? -13.578 7.178 6.964 1.00 97.00 80 HIS A O 1
ATOM 609 N N . GLU A 1 81 ? -12.763 7.296 4.884 1.00 96.81 81 GLU A N 1
ATOM 610 C CA . GLU A 1 81 ? -13.972 6.760 4.246 1.00 96.81 81 GLU A CA 1
ATOM 611 C C . GLU A 1 81 ? -14.251 5.289 4.601 1.00 96.81 81 GLU A C 1
ATOM 613 O O . GLU A 1 81 ? -15.396 4.850 4.537 1.00 96.81 81 GLU A O 1
ATOM 618 N N . LYS A 1 82 ? -13.224 4.500 4.939 1.00 96.62 82 LYS A N 1
ATOM 619 C CA . LYS A 1 82 ? -13.349 3.041 5.125 1.00 96.62 82 LYS A CA 1
ATOM 620 C C . LYS A 1 82 ? -13.344 2.600 6.593 1.00 96.62 82 LYS A C 1
ATOM 622 O O . LYS A 1 82 ? -13.854 1.522 6.905 1.00 96.62 82 LYS A O 1
ATOM 627 N N . PHE A 1 83 ? -12.778 3.417 7.477 1.00 97.88 83 PHE A N 1
ATOM 628 C CA . PHE A 1 83 ? -12.557 3.107 8.894 1.00 97.88 83 PHE A CA 1
ATOM 629 C C . PHE A 1 83 ? -13.000 4.250 9.819 1.00 97.88 83 PHE A C 1
ATOM 631 O O . PHE A 1 83 ? -12.477 4.374 10.921 1.00 97.88 83 PHE A O 1
ATOM 638 N N . GLY A 1 84 ? -13.932 5.105 9.382 1.00 97.56 84 GLY A N 1
ATOM 639 C CA . GLY A 1 84 ? -14.386 6.265 10.159 1.00 97.56 84 GLY A CA 1
ATOM 640 C C . GLY A 1 84 ? -14.848 5.925 11.581 1.00 97.56 84 GLY A C 1
ATOM 641 O O . GLY A 1 84 ? -14.489 6.630 12.514 1.00 97.56 84 GLY A O 1
ATOM 642 N N . ASP A 1 85 ? -15.540 4.799 11.750 1.00 97.69 85 ASP A N 1
ATOM 643 C CA . ASP A 1 85 ? -15.946 4.240 13.045 1.00 97.69 85 ASP A CA 1
ATOM 644 C C . ASP A 1 85 ? -14.750 3.928 13.960 1.00 97.69 85 ASP A C 1
ATOM 646 O O . ASP A 1 85 ? -14.717 4.336 15.119 1.00 97.69 85 ASP A O 1
ATOM 650 N N . PHE A 1 86 ? -13.727 3.252 13.432 1.00 97.31 86 PHE A N 1
ATOM 651 C CA . PHE A 1 86 ? -12.501 2.962 14.180 1.00 97.31 86 PHE A CA 1
ATOM 652 C C . PHE A 1 86 ? -11.690 4.227 14.492 1.00 97.31 86 PHE A C 1
ATOM 654 O O . PHE A 1 86 ? -11.068 4.322 15.549 1.00 97.31 86 PHE A O 1
ATOM 661 N N . ILE A 1 87 ? -11.693 5.207 13.589 1.00 97.69 87 ILE A N 1
ATOM 662 C CA . ILE A 1 87 ? -11.006 6.489 13.785 1.00 97.69 87 ILE A CA 1
ATOM 663 C C . ILE A 1 87 ? -11.682 7.285 14.901 1.00 97.69 87 ILE A C 1
ATOM 665 O O . ILE A 1 87 ? -10.991 7.789 15.781 1.00 97.69 87 ILE A O 1
ATOM 669 N N . GLU A 1 88 ? -13.011 7.367 14.891 1.00 97.69 88 GLU A N 1
ATOM 670 C CA . GLU A 1 88 ? -13.783 8.072 15.916 1.00 97.69 88 GLU A CA 1
ATOM 671 C C . GLU A 1 88 ? -13.632 7.413 17.292 1.00 97.69 88 GLU A C 1
ATOM 673 O O . GLU A 1 88 ? -13.428 8.106 18.286 1.00 97.69 88 GLU A O 1
ATOM 678 N N . HIS A 1 89 ? -13.673 6.080 17.352 1.00 96.81 89 HIS A N 1
ATOM 679 C CA . HIS A 1 89 ? -13.631 5.360 18.622 1.00 96.81 89 HIS A CA 1
ATOM 680 C C . HIS A 1 89 ? -12.219 5.243 19.219 1.00 96.81 89 HIS A C 1
ATOM 682 O O . HIS A 1 89 ? -12.044 5.417 20.424 1.00 96.81 89 HIS A O 1
ATOM 688 N N . TYR A 1 90 ? -11.203 4.952 18.398 1.00 96.44 90 TYR A N 1
ATOM 689 C CA . TYR A 1 90 ? -9.844 4.655 18.876 1.00 96.44 90 TYR A CA 1
ATOM 690 C C . TYR A 1 90 ? -8.815 5.751 18.558 1.00 96.44 90 TYR A C 1
ATOM 692 O O . TYR A 1 90 ? -7.651 5.616 18.934 1.00 96.44 90 TYR A O 1
ATOM 700 N N . GLY A 1 91 ? -9.198 6.822 17.853 1.00 96.06 91 GLY A N 1
ATOM 701 C CA . GLY A 1 91 ? -8.286 7.913 17.488 1.00 96.06 91 GLY A CA 1
ATOM 702 C C . GLY A 1 91 ? -7.196 7.504 16.493 1.00 96.06 91 GLY A C 1
ATOM 703 O O . GLY A 1 91 ? -6.107 8.077 16.489 1.00 96.06 91 GLY A O 1
ATOM 704 N N . MET A 1 92 ? -7.454 6.482 15.673 1.00 96.69 92 MET A N 1
ATOM 705 C CA . MET A 1 92 ? -6.474 5.960 14.719 1.00 96.69 92 MET A CA 1
ATOM 706 C C . MET A 1 92 ? -6.139 6.984 13.629 1.00 96.69 92 MET A C 1
ATOM 708 O O . MET A 1 92 ? -7.021 7.631 13.068 1.00 96.69 92 MET A O 1
ATOM 712 N N . THR A 1 93 ? -4.857 7.089 13.279 1.00 95.50 93 THR A N 1
ATOM 713 C CA . THR A 1 93 ? -4.348 8.089 12.322 1.00 95.50 93 THR A CA 1
ATOM 714 C C . THR A 1 93 ? -4.033 7.519 10.943 1.00 95.50 93 THR A C 1
ATOM 716 O O . THR A 1 93 ? -4.113 8.228 9.939 1.00 95.50 93 THR A O 1
ATOM 719 N N . ASP A 1 94 ? -3.677 6.238 10.876 1.00 96.12 94 ASP A N 1
ATOM 720 C CA . ASP A 1 94 ? -3.396 5.537 9.632 1.00 96.12 94 ASP A CA 1
ATOM 721 C C . ASP A 1 94 ? -3.685 4.039 9.757 1.00 96.12 94 ASP A C 1
ATOM 723 O O . ASP A 1 94 ? -3.672 3.446 10.834 1.00 96.12 94 ASP A O 1
ATOM 727 N N . MET A 1 95 ? -3.924 3.424 8.609 1.00 96.31 95 MET A N 1
ATOM 728 C CA . MET A 1 95 ? -4.322 2.033 8.474 1.00 96.31 95 MET A CA 1
ATOM 729 C C . MET A 1 95 ? -3.198 1.042 8.830 1.00 96.31 95 MET A C 1
ATOM 731 O O . MET A 1 95 ? -3.481 -0.099 9.197 1.00 96.31 95 MET A O 1
ATOM 735 N N . TYR A 1 96 ? -1.924 1.442 8.718 1.00 95.00 96 TYR A N 1
ATOM 736 C CA . TYR A 1 96 ? -0.799 0.547 8.998 1.00 95.00 96 TYR A CA 1
ATOM 737 C C . TYR A 1 96 ? -0.630 0.397 10.508 1.00 95.00 96 TYR A C 1
ATOM 739 O O . TYR A 1 96 ? -0.673 -0.721 11.019 1.00 95.00 96 TYR A O 1
ATOM 747 N N . SER A 1 97 ? -0.508 1.515 11.227 1.00 95.88 97 SER A N 1
ATOM 748 C CA . SER A 1 97 ? -0.374 1.522 12.686 1.00 95.88 97 SER A CA 1
ATOM 749 C C . SER A 1 97 ? -1.612 0.945 13.380 1.00 95.88 97 SER A C 1
ATOM 751 O O . SER A 1 97 ? -1.473 0.170 14.326 1.00 95.88 97 SER A O 1
ATOM 753 N N . ALA A 1 98 ? -2.811 1.214 12.853 1.00 95.69 98 ALA A N 1
ATOM 754 C CA . ALA A 1 98 ? -4.068 0.669 13.361 1.00 95.69 98 ALA A CA 1
ATOM 755 C C . ALA A 1 98 ? -4.126 -0.872 13.356 1.00 95.69 98 ALA A C 1
ATOM 757 O O . ALA A 1 98 ? -4.762 -1.466 14.225 1.00 95.69 98 ALA A O 1
ATOM 758 N N . GLY A 1 99 ? -3.407 -1.546 12.448 1.00 94.38 99 GLY A N 1
ATOM 759 C CA . GLY A 1 99 ? -3.296 -3.012 12.451 1.00 94.38 99 GLY A CA 1
ATOM 760 C C . GLY A 1 99 ? -2.587 -3.590 13.680 1.00 94.38 99 GLY A C 1
ATOM 761 O O . GLY A 1 99 ? -2.787 -4.763 14.008 1.00 94.38 99 GLY A O 1
ATOM 762 N N . PHE A 1 100 ? -1.805 -2.766 14.377 1.00 95.62 100 PHE A N 1
ATOM 763 C CA . PHE A 1 100 ? -1.076 -3.113 15.597 1.00 95.62 100 PHE A CA 1
ATOM 764 C C . PHE A 1 100 ? -1.715 -2.519 16.856 1.00 95.62 100 PHE A C 1
ATOM 766 O O . PHE A 1 100 ? -1.123 -2.595 17.933 1.00 95.62 100 PHE A O 1
ATOM 773 N N . TYR A 1 101 ? -2.909 -1.933 16.738 1.00 96.44 101 TYR A N 1
ATOM 774 C CA . TYR A 1 101 ? -3.615 -1.375 17.882 1.00 96.44 101 TYR A CA 1
ATOM 775 C C . TYR A 1 101 ? -3.899 -2.471 18.931 1.00 96.44 101 TYR A C 1
ATOM 777 O O . TYR A 1 101 ? -4.320 -3.577 18.567 1.00 96.44 101 TYR A O 1
ATOM 785 N N . PRO A 1 102 ? -3.674 -2.201 20.231 1.00 96.25 102 PRO A N 1
ATOM 786 C CA . PRO A 1 102 ? -3.892 -3.172 21.297 1.00 96.25 102 PRO A CA 1
ATOM 787 C C . PRO A 1 102 ? -5.385 -3.275 21.650 1.00 96.25 102 PRO A C 1
ATOM 789 O O . PRO A 1 102 ? -5.815 -2.828 22.711 1.00 96.25 102 PRO A O 1
ATOM 792 N N . PHE A 1 103 ? -6.183 -3.854 20.748 1.00 96.19 103 PHE A N 1
ATOM 793 C CA . PHE A 1 103 ? -7.612 -4.090 20.976 1.00 96.19 103 PHE A CA 1
ATOM 794 C C . PHE A 1 103 ? -7.851 -4.916 22.244 1.00 96.19 103 PHE A C 1
ATOM 796 O O . PHE A 1 103 ? -7.114 -5.863 22.531 1.00 96.19 103 PHE A O 1
ATOM 803 N N . SER A 1 104 ? -8.910 -4.575 22.979 1.00 95.50 104 SER A N 1
ATOM 804 C CA . SER A 1 104 ? -9.273 -5.246 24.229 1.00 95.50 104 SER A CA 1
ATOM 805 C C . SER A 1 104 ? -9.799 -6.662 23.998 1.00 95.50 104 SER A C 1
ATOM 807 O O . SER A 1 104 ? -9.618 -7.531 24.850 1.00 95.50 104 SER A O 1
ATOM 809 N N . THR A 1 105 ? -10.419 -6.905 22.841 1.00 97.69 105 THR A N 1
ATOM 810 C CA . THR A 1 105 ? -11.029 -8.191 22.485 1.00 97.69 105 THR A CA 1
ATOM 811 C C . THR A 1 105 ? -10.552 -8.712 21.126 1.00 97.69 105 THR A C 1
ATOM 813 O O . THR A 1 105 ? -10.052 -7.965 20.276 1.00 97.69 105 THR A O 1
ATOM 816 N N . GLN A 1 106 ? -10.696 -10.023 20.896 1.00 98.00 106 GLN A N 1
ATOM 817 C CA . GLN A 1 106 ? -10.389 -10.608 19.584 1.00 98.00 106 GLN A CA 1
ATOM 818 C C . GLN A 1 106 ? -11.434 -10.204 18.547 1.00 98.00 106 GLN A C 1
ATOM 820 O O . GLN A 1 106 ? -11.105 -10.042 17.376 1.00 98.00 106 GLN A O 1
ATOM 825 N N . GLU A 1 107 ? -12.673 -10.013 18.977 1.00 98.06 107 GLU A N 1
ATOM 826 C CA . GLU A 1 107 ? -13.799 -9.592 18.162 1.00 98.06 107 GLU A CA 1
ATOM 827 C C . GLU A 1 107 ? -13.526 -8.224 17.531 1.00 98.06 107 GLU A C 1
ATOM 829 O O . GLU A 1 107 ? -13.618 -8.093 16.312 1.00 98.06 107 GLU A O 1
ATOM 834 N N . GLU A 1 108 ? -13.093 -7.232 18.316 1.00 97.00 108 GLU A N 1
ATOM 835 C CA . GLU A 1 108 ? -12.715 -5.906 17.800 1.00 97.00 108 GLU A CA 1
ATOM 836 C C . GLU A 1 108 ? -11.506 -5.987 16.862 1.00 97.00 108 GLU A C 1
ATOM 838 O O . GLU A 1 108 ? -11.511 -5.415 15.767 1.00 97.00 108 GLU A O 1
ATOM 843 N N . LYS A 1 109 ? -10.485 -6.763 17.250 1.00 97.44 109 LYS A N 1
ATOM 844 C CA . LYS A 1 109 ? -9.299 -6.981 16.418 1.00 97.44 109 LYS A CA 1
ATOM 845 C C . LYS A 1 109 ? -9.670 -7.560 15.055 1.00 97.44 109 LYS A C 1
ATOM 847 O O . LYS A 1 109 ? -9.184 -7.088 14.027 1.00 97.44 109 LYS A O 1
ATOM 852 N N . TRP A 1 110 ? -10.514 -8.586 15.026 1.00 98.19 110 TRP A N 1
ATOM 853 C CA . TRP A 1 110 ? -10.934 -9.232 13.786 1.00 98.19 110 TRP A CA 1
ATOM 854 C C . TRP A 1 110 ? -11.957 -8.407 13.012 1.00 98.19 110 TRP A C 1
ATOM 856 O O . TRP A 1 110 ? -11.950 -8.462 11.781 1.00 98.19 110 TRP A O 1
ATOM 866 N N . ALA A 1 111 ? -12.764 -7.579 13.676 1.00 97.81 111 ALA A N 1
ATOM 867 C CA . ALA A 1 111 ? -13.599 -6.586 13.008 1.00 97.81 111 ALA A CA 1
ATOM 868 C C . ALA A 1 111 ? -12.737 -5.594 12.207 1.00 97.81 111 ALA A C 1
ATOM 870 O O . ALA A 1 111 ? -13.024 -5.342 11.034 1.00 97.81 111 ALA A O 1
ATOM 871 N N . TYR A 1 112 ? -11.632 -5.108 12.784 1.00 98.06 112 TYR A N 1
ATOM 872 C CA . TYR A 1 112 ? -10.669 -4.275 12.061 1.00 98.06 112 TYR A CA 1
ATOM 873 C C . TYR A 1 112 ? -9.964 -5.054 10.940 1.00 98.06 112 TYR A C 1
ATOM 875 O O . TYR A 1 112 ? -9.985 -4.646 9.776 1.00 98.06 112 TYR A O 1
ATOM 883 N N . TRP A 1 113 ? -9.350 -6.197 11.267 1.00 98.12 113 TRP A N 1
ATOM 884 C CA . TRP A 1 113 ? -8.505 -6.942 10.329 1.00 98.12 113 TRP A CA 1
ATOM 885 C C . TRP A 1 113 ? -9.273 -7.529 9.147 1.00 98.12 113 TRP A C 1
ATOM 887 O O . TRP A 1 113 ? -8.764 -7.504 8.027 1.00 98.12 113 TRP A O 1
ATOM 897 N N . SER A 1 114 ? -10.498 -8.014 9.352 1.00 98.00 114 SER A N 1
ATOM 898 C CA . SER A 1 114 ? -11.341 -8.500 8.251 1.00 98.00 114 SER A CA 1
ATOM 899 C C . SER A 1 114 ? -11.610 -7.392 7.230 1.00 98.00 114 SER A C 1
ATOM 901 O O . SER A 1 114 ? -11.427 -7.597 6.028 1.00 98.00 114 SER A O 1
ATOM 903 N N . ARG A 1 115 ? -11.935 -6.183 7.704 1.00 97.69 115 ARG A N 1
ATOM 904 C CA . ARG A 1 115 ? -12.149 -5.000 6.867 1.00 97.69 115 ARG A CA 1
ATOM 905 C C . ARG A 1 115 ? -10.857 -4.522 6.200 1.00 97.69 115 ARG A C 1
ATOM 907 O O . ARG A 1 115 ? -10.859 -4.194 5.013 1.00 97.69 115 ARG A O 1
ATOM 914 N N . HIS A 1 116 ? -9.743 -4.533 6.932 1.00 97.50 116 HIS A N 1
ATOM 915 C CA . HIS A 1 116 ? -8.414 -4.225 6.403 1.00 97.50 116 HIS A CA 1
ATOM 916 C C . HIS A 1 116 ? -8.028 -5.164 5.257 1.00 97.50 116 HIS A C 1
ATOM 918 O O . HIS A 1 116 ? -7.585 -4.710 4.202 1.00 97.50 116 HIS A O 1
ATOM 924 N N . ILE A 1 117 ? -8.216 -6.471 5.436 1.00 97.56 117 ILE A N 1
ATOM 925 C CA . ILE A 1 117 ? -7.937 -7.470 4.404 1.00 97.56 117 ILE A CA 1
ATOM 926 C C . ILE A 1 117 ? -8.868 -7.254 3.214 1.00 97.56 117 ILE A C 1
ATOM 928 O O . ILE A 1 117 ? -8.393 -7.206 2.083 1.00 97.56 117 ILE A O 1
ATOM 932 N N . TYR A 1 118 ? -10.167 -7.062 3.448 1.00 97.62 118 TYR A N 1
ATOM 933 C CA . TYR A 1 118 ? -11.128 -6.824 2.377 1.00 97.62 118 TYR A CA 1
ATOM 934 C C . TYR A 1 118 ? -10.684 -5.677 1.460 1.00 97.62 118 TYR A C 1
ATOM 936 O O . TYR A 1 118 ? -10.472 -5.903 0.269 1.00 97.62 118 TYR A O 1
ATOM 944 N N . TYR A 1 119 ? -10.414 -4.491 2.013 1.00 95.94 119 TYR A N 1
ATOM 945 C CA . TYR A 1 119 ? -10.077 -3.313 1.207 1.00 95.94 119 TYR A CA 1
ATOM 946 C C . TYR A 1 119 ? -8.655 -3.271 0.651 1.00 95.94 119 TYR A C 1
ATOM 948 O O . TYR A 1 119 ? -8.410 -2.475 -0.252 1.00 95.94 119 TYR A O 1
ATOM 956 N N . ASN A 1 120 ? -7.709 -4.057 1.172 1.00 95.31 120 ASN A N 1
ATOM 957 C CA . ASN A 1 120 ? -6.326 -4.059 0.671 1.00 95.31 120 ASN A CA 1
ATOM 958 C C . ASN A 1 120 ? -5.962 -5.312 -0.132 1.00 95.31 120 ASN A C 1
ATOM 960 O O . ASN A 1 120 ? -4.922 -5.320 -0.787 1.00 95.31 120 ASN A O 1
ATOM 964 N N . ARG A 1 121 ? -6.797 -6.360 -0.109 1.00 94.31 121 ARG A N 1
ATOM 965 C CA . ARG A 1 121 ? -6.530 -7.623 -0.812 1.00 94.31 121 ARG A CA 1
ATOM 966 C C . ARG A 1 121 ? -7.592 -8.011 -1.830 1.00 94.31 121 ARG A C 1
ATOM 968 O O . ARG A 1 121 ? -7.218 -8.580 -2.858 1.00 94.31 121 ARG A O 1
ATOM 975 N N . TYR A 1 122 ? -8.868 -7.771 -1.535 1.00 96.06 122 TYR A N 1
ATOM 976 C CA . TYR A 1 122 ? -9.983 -8.282 -2.336 1.00 96.06 122 TYR A CA 1
ATOM 977 C C . TYR A 1 122 ? -10.684 -7.177 -3.131 1.00 96.06 122 TYR A C 1
ATOM 979 O O . TYR A 1 122 ? -10.872 -7.326 -4.334 1.00 96.06 122 TYR A O 1
ATOM 987 N N . ASP A 1 123 ? -10.985 -6.045 -2.498 1.00 94.81 123 ASP A N 1
ATOM 988 C CA . ASP A 1 123 ? -11.572 -4.856 -3.129 1.00 94.81 123 ASP A CA 1
ATOM 989 C C . ASP A 1 123 ? -10.479 -3.903 -3.644 1.00 94.81 123 ASP A C 1
ATOM 991 O O . ASP A 1 123 ? -10.434 -2.711 -3.337 1.00 94.81 123 ASP A O 1
ATOM 995 N N . VAL A 1 124 ? -9.528 -4.460 -4.396 1.00 92.69 124 VAL A N 1
ATOM 996 C CA . VAL A 1 124 ? -8.450 -3.709 -5.048 1.00 92.69 124 VAL A CA 1
ATOM 997 C C . VAL A 1 124 ? -8.322 -4.142 -6.497 1.00 92.69 124 VAL A C 1
ATOM 999 O O . VAL A 1 124 ? -8.331 -5.328 -6.823 1.00 92.69 124 VAL A O 1
ATOM 1002 N N . ARG A 1 125 ? -8.177 -3.163 -7.389 1.00 92.75 125 ARG A N 1
ATOM 1003 C CA . ARG A 1 125 ? -7.815 -3.407 -8.787 1.00 92.75 125 ARG A CA 1
ATOM 1004 C C . ARG A 1 125 ? -6.303 -3.321 -8.939 1.00 92.75 125 ARG A C 1
ATOM 1006 O O . ARG A 1 125 ? -5.637 -2.627 -8.172 1.00 92.75 125 ARG A O 1
ATOM 1013 N N . ILE A 1 126 ? -5.767 -4.002 -9.949 1.00 93.62 126 ILE A N 1
ATOM 1014 C CA . ILE A 1 126 ? -4.340 -3.918 -10.267 1.00 93.62 126 ILE A CA 1
ATOM 1015 C C . ILE A 1 126 ? -4.013 -2.465 -10.633 1.00 93.62 126 ILE A C 1
ATOM 1017 O O . ILE A 1 126 ? -4.599 -1.899 -11.556 1.00 93.62 126 ILE A O 1
ATOM 1021 N N . GLY A 1 127 ? -3.097 -1.854 -9.882 1.00 93.88 127 GLY A N 1
ATOM 1022 C CA . GLY A 1 127 ? -2.685 -0.472 -10.096 1.00 93.88 127 GLY A CA 1
ATOM 1023 C C . GLY A 1 127 ? -1.817 -0.308 -11.343 1.00 93.88 127 GLY A C 1
ATOM 1024 O O . GLY A 1 127 ? -0.966 -1.152 -11.626 1.00 93.88 127 GLY A O 1
ATOM 1025 N N . LYS A 1 128 ? -1.970 0.821 -12.046 1.00 95.62 128 LYS A N 1
ATOM 1026 C CA . LYS A 1 128 ? -1.169 1.158 -13.236 1.00 95.62 128 LYS A CA 1
ATOM 1027 C C . LYS A 1 128 ? 0.352 1.020 -13.019 1.00 95.62 128 LYS A C 1
ATOM 1029 O O . LYS A 1 128 ? 0.984 0.413 -13.880 1.00 95.62 128 LYS A O 1
ATOM 1034 N N . PRO A 1 129 ? 0.945 1.472 -11.891 1.00 95.81 129 PRO A N 1
ATOM 1035 C CA . PRO A 1 129 ? 2.389 1.340 -11.676 1.00 95.81 129 PRO A CA 1
ATOM 1036 C C . PRO A 1 129 ? 2.899 -0.105 -11.739 1.00 95.81 129 PRO A C 1
ATOM 1038 O O . PRO A 1 129 ? 3.988 -0.346 -12.251 1.00 95.81 129 PRO A O 1
ATOM 1041 N N . TYR A 1 130 ? 2.103 -1.074 -11.275 1.00 95.44 130 TYR A N 1
ATOM 1042 C CA . TYR A 1 130 ? 2.467 -2.492 -11.328 1.00 95.44 130 TYR A CA 1
ATOM 1043 C C . TYR A 1 130 ? 2.448 -3.036 -12.756 1.00 95.44 130 TYR A C 1
ATOM 1045 O O . TYR A 1 130 ? 3.350 -3.773 -13.147 1.00 95.44 130 TYR A O 1
ATOM 1053 N N . LEU A 1 131 ? 1.434 -2.659 -13.541 1.00 96.44 131 LEU A N 1
ATOM 1054 C CA . LEU A 1 131 ? 1.326 -3.056 -14.947 1.00 96.44 131 LEU A CA 1
ATOM 1055 C C . LEU A 1 131 ? 2.451 -2.449 -15.784 1.00 96.44 131 LEU A C 1
ATOM 1057 O O . LEU A 1 131 ? 3.058 -3.149 -16.590 1.00 96.44 131 LEU A O 1
ATOM 1061 N N . ASP A 1 132 ? 2.754 -1.170 -15.559 1.00 95.38 132 ASP A N 1
ATOM 1062 C CA . ASP A 1 132 ? 3.840 -0.473 -16.245 1.00 95.38 132 ASP A CA 1
ATOM 1063 C C . ASP A 1 132 ? 5.191 -1.119 -15.921 1.00 95.38 132 ASP A C 1
ATOM 1065 O O . ASP A 1 132 ? 5.974 -1.401 -16.825 1.00 95.38 132 ASP A O 1
ATOM 1069 N N . LEU A 1 133 ? 5.451 -1.407 -14.643 1.00 94.69 133 LEU A N 1
ATOM 1070 C CA . LEU A 1 133 ? 6.678 -2.069 -14.211 1.00 94.69 133 LEU A CA 1
ATOM 1071 C C . LEU A 1 133 ? 6.819 -3.459 -14.822 1.00 94.69 133 LEU A C 1
ATOM 1073 O O . LEU A 1 133 ? 7.873 -3.774 -15.369 1.00 94.69 133 LEU A O 1
ATOM 1077 N N . LEU A 1 134 ? 5.755 -4.267 -14.782 1.00 95.44 134 LEU A N 1
ATOM 1078 C CA . LEU A 1 134 ? 5.751 -5.578 -15.420 1.00 95.44 134 LEU A CA 1
ATOM 1079 C C . LEU A 1 134 ? 6.044 -5.446 -16.916 1.00 95.44 134 LEU A C 1
ATOM 1081 O O . LEU A 1 134 ? 6.891 -6.160 -17.436 1.00 95.44 134 LEU A O 1
ATOM 1085 N N . GLN A 1 135 ? 5.406 -4.503 -17.605 1.00 95.56 135 GLN A N 1
ATOM 1086 C CA . GLN A 1 135 ? 5.633 -4.275 -19.029 1.00 95.56 135 GLN A CA 1
ATOM 1087 C C . GLN A 1 135 ? 7.076 -3.845 -19.345 1.00 95.56 135 GLN A C 1
ATOM 1089 O O . GLN A 1 135 ? 7.570 -4.160 -20.426 1.00 95.56 135 GLN A O 1
ATOM 1094 N N . LEU A 1 136 ? 7.755 -3.158 -18.422 1.00 93.06 136 LEU A N 1
ATOM 1095 C CA . LEU A 1 136 ? 9.159 -2.766 -18.567 1.00 93.06 136 LEU A CA 1
ATOM 1096 C C . LEU A 1 136 ? 10.132 -3.942 -18.412 1.00 93.06 136 LEU A C 1
ATOM 1098 O O . LEU A 1 136 ? 11.174 -3.947 -19.067 1.00 93.06 136 LEU A O 1
ATOM 1102 N N . VAL A 1 137 ? 9.816 -4.918 -17.556 1.00 94.81 137 VAL A N 1
ATOM 1103 C CA . VAL A 1 137 ? 10.758 -5.994 -17.198 1.00 94.81 137 VAL A CA 1
ATOM 1104 C C . VAL A 1 137 ? 10.396 -7.365 -17.763 1.00 94.81 137 VAL A C 1
ATOM 1106 O O . VAL A 1 137 ? 11.275 -8.215 -17.816 1.00 94.81 137 VAL A O 1
ATOM 1109 N N . LYS A 1 138 ? 9.157 -7.593 -18.223 1.00 94.62 138 LYS A N 1
ATOM 1110 C CA . LYS A 1 138 ? 8.630 -8.929 -18.578 1.00 94.62 138 LYS A CA 1
ATOM 1111 C C . LYS A 1 138 ? 9.467 -9.716 -19.591 1.00 94.62 138 LYS A C 1
ATOM 1113 O O . LYS A 1 138 ? 9.489 -10.938 -19.530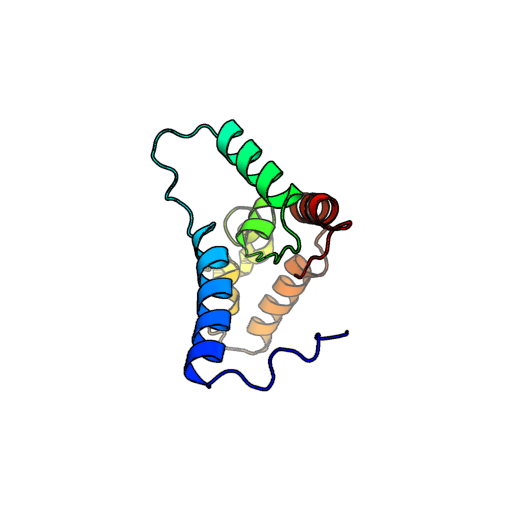 1.00 94.62 138 LYS A O 1
ATOM 1118 N N . ASP A 1 139 ? 10.153 -9.019 -20.495 1.00 94.00 139 ASP A N 1
ATOM 1119 C CA . ASP A 1 139 ? 10.966 -9.613 -21.564 1.00 94.00 139 ASP A CA 1
ATOM 1120 C C . ASP A 1 139 ? 12.468 -9.651 -21.194 1.00 94.00 139 ASP A C 1
ATOM 1122 O O . ASP A 1 139 ? 13.338 -9.795 -22.052 1.00 94.00 139 ASP A O 1
ATOM 1126 N N . ARG A 1 140 ? 12.793 -9.466 -19.908 1.00 91.75 140 ARG A N 1
ATOM 1127 C CA . ARG A 1 140 ? 14.151 -9.446 -19.346 1.00 91.75 140 ARG A CA 1
ATOM 1128 C C . ARG A 1 140 ? 14.326 -10.609 -18.370 1.00 91.75 140 ARG A C 1
ATOM 1130 O O . ARG A 1 140 ? 13.360 -11.205 -17.906 1.00 91.75 140 ARG A O 1
ATOM 1137 N N . ASN A 1 141 ? 15.567 -10.900 -17.995 1.00 95.00 141 ASN A N 1
ATOM 1138 C CA . ASN A 1 141 ? 15.836 -11.756 -16.843 1.00 95.00 141 ASN A CA 1
ATOM 1139 C C . ASN A 1 141 ? 15.581 -10.949 -15.557 1.00 95.00 141 ASN A C 1
ATOM 1141 O O . ASN A 1 141 ? 16.444 -10.171 -15.149 1.00 95.00 141 ASN A O 1
ATOM 1145 N N . TYR A 1 142 ? 14.388 -11.062 -14.966 1.00 93.25 142 TYR A N 1
ATOM 1146 C CA . TYR A 1 142 ? 14.007 -10.279 -13.788 1.00 93.25 142 TYR A CA 1
ATOM 1147 C C . TYR A 1 142 ? 13.576 -11.141 -12.598 1.00 93.25 142 TYR A C 1
ATOM 1149 O O . TYR A 1 142 ? 13.094 -12.262 -12.756 1.00 93.25 142 TYR A O 1
ATOM 1157 N N . LEU A 1 143 ? 13.728 -10.578 -11.400 1.00 92.88 143 LEU A N 1
ATOM 1158 C CA . LEU A 1 143 ? 13.282 -11.145 -10.128 1.00 92.88 143 LEU A CA 1
ATOM 1159 C C . LEU A 1 143 ? 12.527 -10.071 -9.331 1.00 92.88 143 LEU A C 1
ATOM 1161 O O . LEU A 1 143 ? 12.984 -8.926 -9.269 1.00 92.88 143 LEU A O 1
ATOM 1165 N N . PHE A 1 144 ? 11.391 -10.458 -8.746 1.00 82.44 144 PHE A N 1
ATOM 1166 C CA . PHE A 1 144 ? 10.636 -9.682 -7.752 1.00 82.44 144 PHE A CA 1
ATOM 1167 C C . PHE A 1 144 ? 10.916 -10.209 -6.344 1.00 82.44 144 PHE A C 1
ATOM 1169 O O . PHE A 1 144 ? 11.156 -11.434 -6.224 1.00 82.44 144 PHE A O 1
#

Organism: NCBI:txid566550

pLDDT: mean 79.95, std 24.57, range [31.84, 98.19]

Foldseek 3Di:
DDDPPPPPPDDPVVVVVVVVVVVVVVVVVPPPPPPPVDDDPVNVVVVVLVCLVPDQEAEDDDDCVLVVVLVNFFFDPVCCVQCVVVCVPVVDGGLVVSLVDPDPDVVVNCVSVVSSCCVPPPVDDDGPSVVVVCVSPVVHRYDD

InterPro domains:
  IPR029035 DHS-like NAD/FAD-binding domain superfamily [SSF52467] (37-139)

Sequence (144 aa):
MRIPLFCAFLPWRLQRFIIQTGAQEFVSKISCEKAKGGDTMNETLSAVRTLLREAEAVVVGAGSGMSAAAGLTYAGRRFHEKFGDFIEHYGMTDMYSAGFYPFSTQEEKWAYWSRHIYYNRYDVRIGKPYLDLLQLVKDRNYLF